Protein AF-A0A2V6FBV8-F1 (afdb_monomer_lite)

Secondary structure (DSSP, 8-state):
-PPPP-----------------TTS-TTTTTTTEEEEE-TTS-EEEEEHHHHT-SSHHHHHTTSTT----GGG-

Structure (mmCIF, N/CA/C/O backbone):
data_AF-A0A2V6FBV8-F1
#
_entry.id   AF-A0A2V6FBV8-F1
#
loop_
_atom_site.group_PDB
_atom_site.id
_atom_site.type_symbol
_atom_site.label_atom_id
_atom_site.label_alt_id
_atom_site.label_comp_id
_atom_site.label_asym_id
_atom_site.label_entity_id
_atom_site.label_seq_id
_atom_site.pdbx_PDB_ins_code
_atom_site.Cartn_x
_atom_site.Cartn_y
_atom_site.Cartn_z
_atom_site.occupancy
_atom_site.B_iso_or_equiv
_atom_site.auth_seq_id
_atom_site.auth_comp_id
_atom_site.auth_asym_id
_atom_site.auth_atom_id
_atom_site.pdbx_PDB_model_num
ATOM 1 N N . MET A 1 1 ? 37.421 -3.907 -47.380 1.00 38.59 1 MET A N 1
ATOM 2 C CA . MET A 1 1 ? 36.818 -2.972 -46.406 1.00 38.59 1 MET A CA 1
ATOM 3 C C . MET A 1 1 ? 36.264 -3.798 -45.259 1.00 38.59 1 MET A C 1
ATOM 5 O O . MET A 1 1 ? 35.365 -4.591 -45.492 1.00 38.59 1 MET A O 1
ATOM 9 N N . SER A 1 2 ? 36.877 -3.711 -44.079 1.00 44.19 2 SER A N 1
ATOM 10 C CA . SER A 1 2 ? 36.459 -4.467 -42.893 1.00 44.19 2 SER A CA 1
ATOM 11 C C . SER A 1 2 ? 35.428 -3.639 -42.124 1.00 44.19 2 SER A C 1
ATOM 13 O O . SER A 1 2 ? 35.716 -2.492 -41.785 1.00 44.19 2 SER A O 1
ATOM 15 N N . LEU A 1 3 ? 34.227 -4.173 -41.904 1.00 52.81 3 LEU A N 1
ATOM 16 C CA . LEU A 1 3 ? 33.238 -3.563 -41.013 1.00 52.81 3 LEU A CA 1
ATOM 17 C C . LEU A 1 3 ? 33.622 -3.895 -39.561 1.00 52.81 3 LEU A C 1
ATOM 19 O O . LEU A 1 3 ? 33.970 -5.047 -39.293 1.00 52.81 3 LEU A O 1
ATOM 23 N N . PRO A 1 4 ? 33.558 -2.946 -38.611 1.00 52.94 4 PRO A N 1
ATOM 24 C CA . PRO A 1 4 ? 33.736 -3.281 -37.206 1.00 52.94 4 PRO A CA 1
ATOM 25 C C . PRO A 1 4 ? 32.527 -4.100 -36.724 1.00 52.94 4 PRO A C 1
ATOM 27 O O . PRO A 1 4 ? 31.390 -3.782 -37.089 1.00 52.94 4 PRO A O 1
ATOM 30 N N . PRO A 1 5 ? 32.724 -5.142 -35.899 1.00 52.97 5 PRO A N 1
ATOM 31 C CA . PRO A 1 5 ? 31.603 -5.823 -35.282 1.00 52.97 5 PRO A CA 1
ATOM 32 C C . PRO A 1 5 ? 30.937 -4.844 -34.310 1.00 52.97 5 PRO A C 1
ATOM 34 O O . PRO A 1 5 ? 31.555 -4.385 -33.349 1.00 52.97 5 PRO A O 1
ATOM 37 N N . PHE A 1 6 ? 29.670 -4.519 -34.570 1.00 52.09 6 PHE A N 1
ATOM 38 C CA . PHE A 1 6 ? 28.779 -3.921 -33.583 1.00 52.09 6 PHE A CA 1
ATOM 39 C C . PHE A 1 6 ? 28.675 -4.894 -32.404 1.00 52.09 6 PHE A C 1
A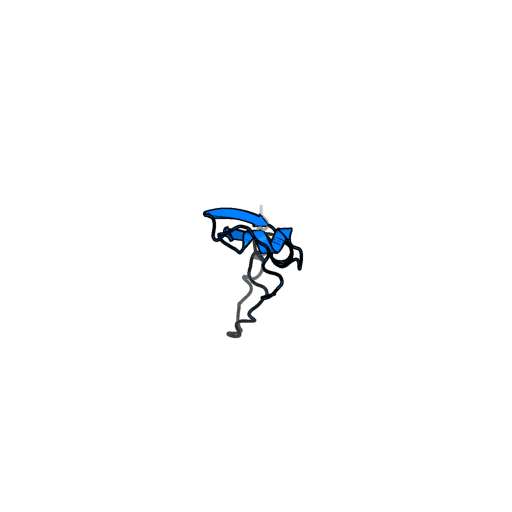TOM 41 O O . PHE A 1 6 ? 27.857 -5.813 -32.394 1.00 52.09 6 PHE A O 1
ATOM 48 N N . ALA A 1 7 ? 29.549 -4.715 -31.417 1.00 48.50 7 ALA A N 1
ATOM 49 C CA . ALA A 1 7 ? 29.435 -5.351 -30.124 1.00 48.50 7 ALA A CA 1
ATOM 50 C C . ALA A 1 7 ? 28.206 -4.754 -29.431 1.00 48.50 7 ALA A C 1
ATOM 52 O O . ALA A 1 7 ? 28.279 -3.720 -28.769 1.00 48.50 7 ALA A O 1
ATOM 53 N N . TRP A 1 8 ? 27.056 -5.409 -29.582 1.00 53.72 8 TRP A N 1
ATOM 54 C CA . TRP A 1 8 ? 26.017 -5.323 -28.569 1.00 53.72 8 TRP A CA 1
ATOM 55 C C . TRP A 1 8 ? 26.637 -5.908 -27.308 1.00 53.72 8 TRP A C 1
ATOM 57 O O . TRP A 1 8 ? 26.697 -7.126 -27.152 1.00 53.72 8 TRP A O 1
ATOM 67 N N . ALA A 1 9 ? 27.179 -5.044 -26.449 1.00 53.16 9 ALA A N 1
ATOM 68 C CA . ALA A 1 9 ? 27.533 -5.409 -25.091 1.00 53.16 9 ALA A CA 1
ATOM 69 C C . ALA A 1 9 ? 26.239 -5.895 -24.434 1.00 53.16 9 ALA A C 1
ATOM 71 O O . ALA A 1 9 ? 25.444 -5.104 -23.924 1.00 53.16 9 ALA A O 1
ATOM 72 N N . GLY A 1 10 ? 25.984 -7.200 -24.548 1.00 44.31 10 GLY A N 1
ATOM 73 C CA . GLY A 1 10 ? 24.932 -7.872 -23.822 1.00 44.31 10 GLY A CA 1
ATOM 74 C C . GLY A 1 10 ? 25.172 -7.526 -22.370 1.00 44.31 10 GLY A C 1
ATOM 75 O O . GLY A 1 10 ? 26.181 -7.934 -21.794 1.00 44.31 10 GLY A O 1
ATOM 76 N N . ARG A 1 11 ? 24.286 -6.707 -21.792 1.00 54.88 11 ARG A N 1
ATOM 77 C CA . ARG A 1 11 ? 24.231 -6.578 -20.338 1.00 54.88 11 ARG A CA 1
ATOM 78 C C . ARG A 1 11 ? 24.177 -8.020 -19.839 1.00 54.88 11 ARG A C 1
ATOM 80 O O . ARG A 1 11 ? 23.323 -8.754 -20.347 1.00 54.88 11 ARG A O 1
ATOM 87 N N . PRO A 1 12 ? 25.092 -8.463 -18.962 1.00 42.25 12 PRO A N 1
ATOM 88 C CA . PRO A 1 12 ? 25.055 -9.836 -18.502 1.00 42.25 12 PRO A CA 1
ATOM 89 C C . PRO A 1 12 ? 23.647 -10.078 -17.968 1.00 42.25 12 PRO A C 1
ATOM 91 O O . PRO A 1 12 ? 23.178 -9.335 -17.101 1.00 42.25 12 PRO A O 1
ATOM 94 N N . CYS A 1 13 ? 22.946 -11.044 -18.572 1.00 45.66 13 CYS A N 1
ATOM 95 C CA . CYS A 1 13 ? 21.713 -11.580 -18.023 1.00 45.66 13 CYS A CA 1
ATOM 96 C C . CYS A 1 13 ? 22.093 -12.003 -16.612 1.00 45.66 13 CYS A C 1
ATOM 98 O O . CYS A 1 13 ? 22.888 -12.928 -16.448 1.00 45.66 13 CYS A O 1
ATOM 100 N N . ARG A 1 14 ? 21.683 -11.202 -15.624 1.00 53.16 14 ARG A N 1
ATOM 101 C CA . ARG A 1 14 ? 22.105 -11.350 -14.238 1.00 53.16 14 ARG A CA 1
ATOM 102 C C . ARG A 1 14 ? 21.742 -12.770 -13.845 1.00 53.16 14 ARG A C 1
ATOM 104 O O . ARG A 1 14 ? 20.563 -13.082 -13.714 1.00 53.16 14 ARG A O 1
ATOM 111 N N . GLN A 1 15 ? 22.754 -13.622 -13.736 1.00 53.28 15 GLN A N 1
ATOM 112 C CA . GLN A 1 15 ? 22.589 -14.987 -13.282 1.00 53.28 15 GLN A CA 1
ATOM 113 C C . GLN A 1 15 ? 22.015 -14.871 -11.871 1.00 53.28 15 GLN A C 1
ATOM 115 O O . GLN A 1 15 ? 22.704 -14.430 -10.951 1.00 53.28 15 GLN A O 1
ATOM 120 N N . LEU A 1 16 ? 20.723 -15.159 -11.717 1.00 53.81 16 LEU A N 1
ATOM 121 C CA . LEU A 1 16 ? 20.055 -15.208 -10.420 1.00 53.81 16 LEU A CA 1
ATOM 122 C C . LEU A 1 16 ? 20.471 -16.513 -9.731 1.00 53.81 16 LEU A C 1
ATOM 124 O O . LEU A 1 16 ? 19.666 -17.413 -9.524 1.00 53.81 16 LEU A O 1
ATOM 128 N N . SER A 1 17 ? 21.765 -16.654 -9.453 1.00 56.06 17 SER A N 1
ATOM 129 C CA . SER A 1 17 ? 22.304 -17.726 -8.629 1.00 56.06 17 SER A CA 1
ATOM 130 C C . SER A 1 17 ? 22.287 -17.266 -7.178 1.00 56.06 17 SER A C 1
ATOM 132 O O . SER A 1 17 ? 23.297 -16.792 -6.674 1.00 56.06 17 SER A O 1
ATOM 134 N N . ASP A 1 18 ? 21.118 -17.343 -6.549 1.00 52.56 18 ASP A N 1
ATOM 135 C CA . ASP A 1 18 ? 21.004 -17.819 -5.171 1.00 52.56 18 ASP A CA 1
ATOM 136 C C . ASP A 1 18 ? 19.528 -18.021 -4.835 1.00 52.56 18 ASP A C 1
ATOM 138 O O . ASP A 1 18 ? 18.721 -17.090 -4.873 1.00 52.56 18 ASP A O 1
ATOM 142 N N . VAL A 1 19 ? 19.161 -19.263 -4.530 1.00 52.97 19 VAL A N 1
ATOM 143 C CA . VAL A 1 19 ? 17.817 -19.655 -4.098 1.00 52.97 19 VAL A CA 1
ATOM 144 C C . VAL A 1 19 ? 17.659 -19.217 -2.641 1.00 52.97 19 VAL A C 1
ATOM 146 O O . VAL A 1 19 ? 17.666 -20.012 -1.710 1.00 52.97 19 VAL A O 1
ATOM 149 N N . SER A 1 20 ? 17.553 -17.906 -2.443 1.00 43.72 20 SER A N 1
ATOM 150 C CA . SER A 1 20 ? 17.083 -17.288 -1.212 1.00 43.72 20 SER A CA 1
ATOM 151 C C . SER A 1 20 ? 16.112 -16.176 -1.595 1.00 43.72 20 SER A C 1
ATOM 153 O O . SER A 1 20 ? 16.459 -15.091 -2.051 1.00 43.72 20 SER A O 1
ATOM 155 N N . ILE A 1 21 ? 14.834 -16.504 -1.471 1.00 52.34 21 ILE A N 1
ATOM 156 C CA . ILE A 1 21 ? 13.709 -15.595 -1.630 1.00 52.34 21 ILE A CA 1
ATOM 157 C C . ILE A 1 21 ? 13.845 -14.511 -0.546 1.00 52.34 21 ILE A C 1
ATOM 159 O O . ILE A 1 21 ? 13.357 -14.682 0.567 1.00 52.34 21 ILE A O 1
ATOM 163 N N . GLN A 1 22 ? 14.514 -13.388 -0.833 1.00 52.47 22 GLN A N 1
ATOM 164 C CA . GLN A 1 22 ? 14.541 -12.205 0.046 1.00 52.47 22 GLN A CA 1
ATOM 165 C C . GLN A 1 22 ? 13.253 -11.368 -0.125 1.00 52.47 22 GLN A C 1
ATOM 167 O O . GLN A 1 22 ? 13.215 -10.249 -0.630 1.00 52.47 22 GLN A O 1
ATOM 172 N N . TYR A 1 23 ? 12.178 -12.037 0.276 1.00 56.06 23 TYR A N 1
ATOM 173 C CA . TYR A 1 23 ? 10.833 -11.719 0.767 1.00 56.06 23 TYR A CA 1
ATOM 174 C C . TYR A 1 23 ? 10.185 -10.307 0.790 1.00 56.06 23 TYR A C 1
ATOM 176 O O . TYR A 1 23 ? 8.998 -10.262 1.087 1.00 56.06 23 TYR A O 1
ATOM 184 N N . PHE A 1 24 ? 10.822 -9.169 0.478 1.00 54.56 24 PHE A N 1
ATOM 185 C CA . PHE A 1 24 ? 10.139 -7.848 0.587 1.00 54.56 24 PHE A CA 1
ATOM 186 C C . PHE A 1 24 ? 10.383 -6.847 -0.558 1.00 54.56 24 PHE A C 1
ATOM 188 O O . PHE A 1 24 ? 9.762 -5.788 -0.576 1.00 54.56 24 PHE A O 1
ATOM 195 N N . GLY A 1 25 ? 11.246 -7.156 -1.532 1.00 60.50 25 GLY A N 1
ATOM 196 C CA . GLY A 1 25 ? 11.710 -6.167 -2.520 1.00 60.50 25 GLY A CA 1
ATOM 197 C C . GLY A 1 25 ? 11.148 -6.273 -3.940 1.00 60.50 25 GLY A C 1
ATOM 198 O O . GLY A 1 25 ? 11.576 -5.510 -4.797 1.00 60.50 25 GLY A O 1
ATOM 199 N N . TYR A 1 26 ? 10.255 -7.222 -4.239 1.00 72.00 26 TYR A N 1
ATOM 200 C CA . TYR A 1 26 ? 9.915 -7.540 -5.638 1.00 72.00 26 TYR A CA 1
ATOM 201 C C . TYR A 1 26 ? 8.686 -6.814 -6.193 1.00 72.00 26 TYR A C 1
ATOM 203 O O . TYR A 1 26 ? 8.547 -6.726 -7.416 1.00 72.00 26 TYR A O 1
ATOM 211 N N . ILE A 1 27 ? 7.798 -6.285 -5.344 1.00 77.06 27 ILE A N 1
ATOM 212 C CA . ILE A 1 27 ? 6.581 -5.619 -5.822 1.00 77.06 27 ILE A CA 1
ATOM 213 C C . ILE A 1 27 ? 6.977 -4.329 -6.541 1.00 77.06 27 ILE A C 1
ATOM 215 O O . ILE A 1 27 ? 7.456 -3.375 -5.939 1.00 77.06 27 ILE A O 1
ATOM 219 N N . GLY A 1 28 ? 6.787 -4.322 -7.858 1.00 83.69 28 GLY A N 1
ATOM 220 C CA . GLY A 1 28 ? 7.059 -3.160 -8.694 1.00 83.69 28 GLY A CA 1
ATOM 221 C C . GLY A 1 28 ? 8.531 -2.886 -8.999 1.00 83.69 28 GLY A C 1
ATOM 222 O O . GLY A 1 28 ? 8.813 -1.897 -9.666 1.00 83.69 28 GLY A O 1
ATOM 223 N N . ALA A 1 29 ? 9.477 -3.743 -8.597 1.00 85.25 29 ALA A N 1
ATOM 224 C CA . ALA A 1 29 ? 10.915 -3.506 -8.803 1.00 85.25 29 ALA A CA 1
ATOM 225 C C . ALA A 1 29 ? 11.299 -3.294 -10.282 1.00 85.25 29 ALA A C 1
ATOM 227 O O . ALA A 1 29 ? 12.150 -2.472 -10.607 1.00 85.25 29 ALA A O 1
ATOM 228 N N . ILE A 1 30 ? 10.629 -4.001 -11.197 1.00 88.06 30 ILE A N 1
ATOM 229 C CA . ILE A 1 30 ? 10.806 -3.846 -12.652 1.00 88.06 30 ILE A CA 1
ATOM 230 C C . ILE A 1 30 ? 9.903 -2.759 -13.265 1.00 88.06 30 ILE A C 1
ATOM 232 O O . ILE A 1 30 ? 9.972 -2.498 -14.462 1.00 88.06 30 ILE A O 1
ATOM 236 N N . HIS A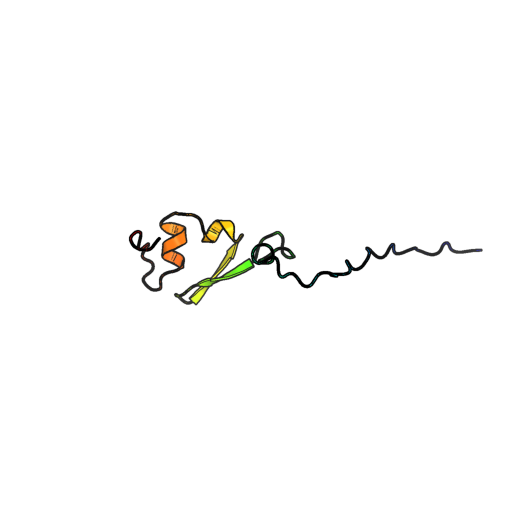 1 31 ? 9.071 -2.113 -12.446 1.00 88.88 31 HIS A N 1
ATOM 237 C CA . HIS A 1 31 ? 8.085 -1.093 -12.811 1.00 88.88 31 HIS A CA 1
ATOM 238 C C . HIS A 1 31 ? 8.282 0.196 -11.985 1.00 88.88 31 HIS A C 1
ATOM 240 O O . HIS A 1 31 ? 7.315 0.813 -11.542 1.00 88.88 31 HIS A O 1
ATOM 246 N N . ASN A 1 32 ? 9.535 0.616 -11.755 1.00 88.88 32 ASN A N 1
ATOM 247 C CA . ASN A 1 32 ? 9.867 1.855 -11.024 1.00 88.88 32 ASN A CA 1
ATOM 248 C C . ASN A 1 32 ? 9.289 1.911 -9.584 1.00 88.88 32 ASN A C 1
ATOM 250 O O . ASN A 1 32 ? 8.786 2.942 -9.122 1.00 88.88 32 ASN A O 1
ATOM 254 N N . ASP A 1 33 ? 9.327 0.771 -8.892 1.00 88.00 33 ASP A N 1
ATOM 255 C CA . ASP A 1 33 ? 8.707 0.498 -7.584 1.00 88.00 33 ASP A CA 1
ATOM 256 C C . ASP A 1 33 ? 7.175 0.645 -7.553 1.00 88.00 33 ASP A C 1
ATOM 258 O O . ASP A 1 33 ? 6.577 0.767 -6.480 1.00 88.00 33 ASP A O 1
ATOM 262 N N . GLY A 1 34 ? 6.532 0.696 -8.721 1.00 91.56 34 GLY A N 1
ATOM 263 C CA . GLY A 1 34 ? 5.086 0.804 -8.880 1.00 91.56 34 GLY A CA 1
ATOM 264 C C . GLY A 1 34 ? 4.425 -0.546 -9.142 1.00 91.56 34 GLY A C 1
ATOM 265 O O . GLY A 1 34 ? 4.968 -1.399 -9.840 1.00 91.56 34 GLY A O 1
ATOM 266 N N . ALA A 1 35 ? 3.223 -0.744 -8.616 1.00 92.88 35 ALA A N 1
ATOM 267 C CA . ALA A 1 35 ? 2.388 -1.894 -8.944 1.00 92.88 35 ALA A CA 1
ATOM 268 C C . ALA A 1 35 ? 0.916 -1.477 -9.035 1.00 92.88 35 ALA A C 1
ATOM 270 O O . ALA A 1 35 ? 0.556 -0.357 -8.671 1.00 92.88 35 ALA A O 1
ATOM 271 N N . ASN A 1 36 ? 0.076 -2.393 -9.511 1.00 93.88 36 ASN A N 1
ATOM 272 C CA . ASN A 1 36 ? -1.373 -2.240 -9.491 1.00 93.88 36 ASN A CA 1
ATOM 273 C C . ASN A 1 36 ? -1.933 -3.126 -8.374 1.00 93.88 36 ASN A C 1
ATOM 275 O O . ASN A 1 36 ? -1.579 -4.304 -8.307 1.00 93.88 36 ASN A O 1
ATOM 279 N N . VAL A 1 37 ? -2.788 -2.576 -7.516 1.00 93.19 37 VAL A N 1
ATOM 280 C CA . VAL A 1 37 ? -3.458 -3.302 -6.427 1.00 93.19 37 VAL A CA 1
ATOM 281 C C . VAL A 1 37 ? -4.960 -3.252 -6.645 1.00 93.19 37 VAL A C 1
ATOM 283 O O . VAL A 1 37 ? -5.503 -2.187 -6.918 1.00 93.19 37 VAL A O 1
ATOM 286 N N . LEU A 1 38 ? -5.603 -4.414 -6.526 1.00 94.94 38 LEU A N 1
ATOM 287 C CA . LEU A 1 38 ? -7.051 -4.565 -6.428 1.00 94.94 38 LEU A CA 1
ATOM 288 C C . LEU A 1 38 ? -7.440 -4.551 -4.945 1.00 94.94 38 LEU A C 1
ATOM 290 O O . LEU A 1 38 ? -6.918 -5.349 -4.167 1.00 94.94 38 LEU A O 1
ATOM 294 N N . PHE A 1 39 ? -8.343 -3.654 -4.576 1.00 93.44 39 PHE A N 1
ATOM 295 C CA . PHE A 1 39 ? -8.883 -3.506 -3.230 1.00 93.44 39 PHE A CA 1
ATOM 296 C C . PHE A 1 39 ? -10.170 -4.319 -3.028 1.00 93.44 39 PHE A C 1
ATOM 298 O O . PHE A 1 39 ? -10.761 -4.854 -3.969 1.00 93.44 39 PHE A O 1
ATOM 305 N N . CYS A 1 40 ? -10.606 -4.414 -1.770 1.00 89.44 40 CYS A N 1
ATOM 306 C CA . CYS A 1 40 ? -11.741 -5.234 -1.331 1.00 8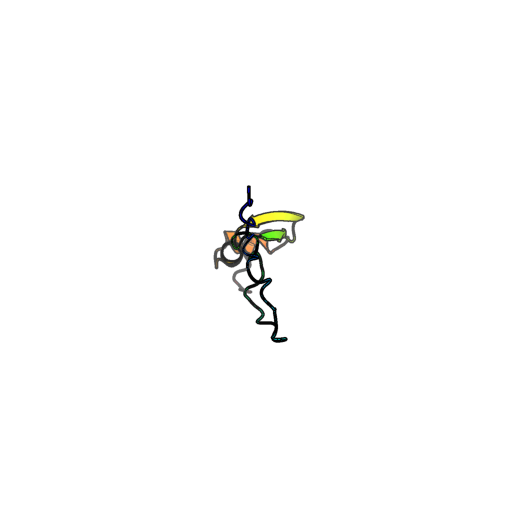9.44 40 CYS A CA 1
ATOM 307 C C . CYS A 1 40 ? -13.111 -4.751 -1.835 1.00 89.44 40 CYS A C 1
ATOM 309 O O . CYS A 1 40 ? -14.083 -5.503 -1.779 1.00 89.44 40 CYS A O 1
ATOM 311 N N . ASP A 1 41 ? -13.206 -3.509 -2.300 1.00 90.81 41 ASP A N 1
ATOM 312 C CA . ASP A 1 41 ? -14.392 -2.903 -2.917 1.00 90.81 41 ASP A CA 1
ATOM 313 C C . ASP A 1 41 ? -14.398 -3.036 -4.455 1.00 90.81 41 ASP A C 1
ATOM 315 O O . ASP A 1 41 ? -15.304 -2.543 -5.125 1.00 90.81 41 ASP A O 1
ATOM 319 N N . GLY A 1 42 ? -13.399 -3.716 -5.030 1.00 91.56 42 GLY A N 1
ATOM 320 C CA . GLY A 1 42 ? -13.241 -3.886 -6.475 1.00 91.56 42 GLY A CA 1
ATOM 321 C C . GLY A 1 42 ? -12.487 -2.746 -7.168 1.00 91.56 42 GLY A C 1
ATOM 322 O O . GLY A 1 42 ? -12.292 -2.801 -8.384 1.00 91.56 42 GLY A O 1
ATOM 323 N N . HIS A 1 43 ? -12.032 -1.728 -6.431 1.00 93.00 43 HIS A N 1
ATOM 324 C CA . HIS A 1 43 ? -11.216 -0.644 -6.975 1.00 93.00 43 HIS A CA 1
ATOM 325 C C . HIS A 1 43 ? -9.796 -1.127 -7.310 1.00 93.00 43 HIS A C 1
ATOM 327 O O . HIS A 1 43 ? -9.173 -1.842 -6.530 1.00 93.00 43 HIS A O 1
ATOM 333 N N . VAL A 1 44 ? -9.252 -0.706 -8.459 1.00 95.25 44 VAL A N 1
ATOM 334 C CA . VAL A 1 44 ? -7.846 -0.934 -8.833 1.00 95.25 44 VAL A CA 1
ATOM 335 C C . VAL A 1 44 ? -7.086 0.389 -8.865 1.00 95.25 44 VAL A C 1
ATOM 337 O O . VAL A 1 44 ? -7.471 1.301 -9.592 1.00 95.25 44 VAL A O 1
ATOM 340 N N . GLU A 1 45 ? -5.965 0.468 -8.147 1.00 94.81 45 GLU A N 1
ATOM 341 C CA . GLU A 1 45 ? -5.086 1.645 -8.113 1.00 94.81 45 GLU A CA 1
ATOM 342 C C . GLU A 1 45 ? -3.654 1.284 -8.521 1.00 94.81 45 GLU A C 1
ATOM 344 O O . GLU A 1 45 ? -3.144 0.222 -8.159 1.00 94.81 45 GLU A O 1
ATOM 349 N N . SER A 1 46 ? -2.978 2.196 -9.230 1.00 94.25 46 SER A N 1
ATOM 350 C CA . SER A 1 46 ? -1.548 2.098 -9.538 1.00 94.25 46 SER A CA 1
ATOM 351 C C . SER A 1 46 ? -0.744 3.067 -8.673 1.00 94.25 46 SER A C 1
ATOM 353 O O . SER A 1 46 ? -0.929 4.281 -8.764 1.00 94.25 46 SER A O 1
ATOM 355 N N . ALA A 1 47 ? 0.141 2.551 -7.818 1.00 93.88 47 ALA A N 1
ATOM 356 C CA . ALA A 1 47 ? 0.985 3.368 -6.947 1.00 93.88 47 ALA A CA 1
ATOM 357 C C . ALA A 1 47 ? 2.219 2.594 -6.450 1.00 93.88 47 ALA A C 1
ATOM 359 O O . ALA A 1 47 ? 2.414 1.417 -6.753 1.00 93.88 47 ALA A O 1
ATOM 360 N N . LYS A 1 48 ? 3.075 3.267 -5.667 1.00 92.06 48 LYS A N 1
ATOM 361 C CA . LYS A 1 48 ? 4.176 2.609 -4.946 1.00 92.06 48 LYS A CA 1
ATOM 362 C C . LYS A 1 48 ? 3.651 1.902 -3.702 1.00 92.06 48 LYS A C 1
ATOM 364 O O . LYS A 1 48 ? 2.833 2.473 -2.986 1.00 92.06 48 LYS A O 1
ATOM 369 N N . GLN A 1 49 ? 4.230 0.754 -3.353 1.00 90.06 49 GLN A N 1
ATOM 370 C CA . GLN A 1 49 ? 3.801 -0.042 -2.193 1.00 90.06 49 GLN A CA 1
ATOM 371 C C . GLN A 1 49 ? 3.778 0.744 -0.871 1.00 90.06 49 GLN A C 1
ATOM 373 O O . GLN A 1 49 ? 2.910 0.532 -0.026 1.00 90.06 49 GLN A O 1
ATOM 378 N N . ARG A 1 50 ? 4.711 1.690 -0.698 1.00 90.81 50 ARG A N 1
ATOM 379 C CA . ARG A 1 50 ? 4.747 2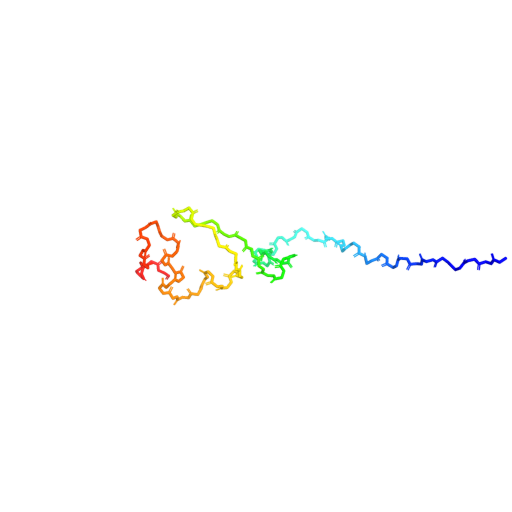.580 0.472 1.00 90.81 50 ARG A CA 1
ATOM 380 C C . ARG A 1 50 ? 3.468 3.405 0.640 1.00 90.81 50 ARG A C 1
ATOM 382 O O . ARG A 1 50 ? 3.080 3.663 1.766 1.00 90.81 50 ARG A O 1
ATOM 389 N N . LYS A 1 51 ? 2.812 3.784 -0.465 1.00 93.19 51 LYS A N 1
ATOM 390 C CA . LYS A 1 51 ? 1.611 4.632 -0.491 1.00 93.19 51 LYS A CA 1
ATOM 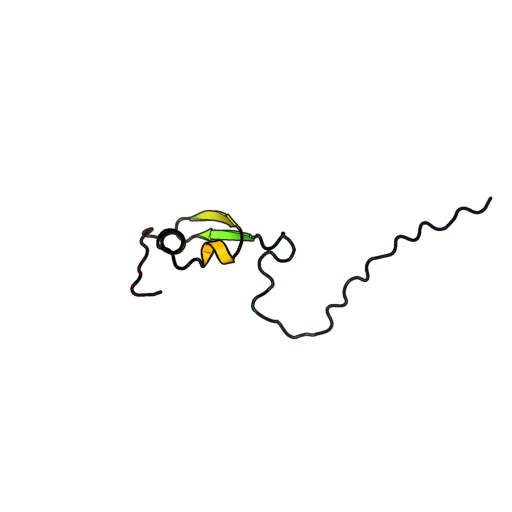391 C C . LYS A 1 51 ? 0.417 3.927 0.152 1.00 93.19 51 LYS A C 1
ATOM 393 O O . LYS A 1 51 ? -0.330 4.539 0.901 1.00 93.19 51 LYS A O 1
ATOM 398 N N . TRP A 1 52 ? 0.266 2.632 -0.114 1.00 92.25 52 TRP A N 1
ATOM 399 C CA . TRP A 1 52 ? -0.837 1.822 0.414 1.00 92.25 52 TRP A CA 1
ATOM 400 C C . TRP A 1 52 ? -0.643 1.395 1.872 1.00 92.25 52 TRP A C 1
ATOM 402 O O . TRP A 1 52 ? -1.601 0.969 2.510 1.00 92.25 52 TRP A O 1
ATOM 412 N N . GLN A 1 53 ? 0.588 1.489 2.383 1.00 90.38 53 GLN A N 1
ATOM 413 C CA . GLN A 1 53 ? 0.959 1.148 3.760 1.00 90.38 53 GLN A CA 1
ATOM 414 C C . GLN A 1 53 ? 1.102 2.383 4.663 1.00 90.38 53 GLN A C 1
ATOM 416 O O . GLN A 1 53 ? 1.495 2.241 5.818 1.00 90.38 53 GLN A O 1
ATOM 421 N N . GLU A 1 54 ? 0.820 3.592 4.160 1.00 92.69 54 GLU A N 1
ATOM 422 C CA . GLU A 1 54 ? 0.850 4.809 4.980 1.00 92.69 54 GLU A CA 1
ATOM 423 C C . GLU A 1 54 ? -0.085 4.621 6.197 1.00 92.69 54 GLU A C 1
ATOM 425 O O . GLU A 1 54 ? -1.237 4.222 6.009 1.00 92.69 54 GLU A O 1
ATOM 430 N N . PRO A 1 55 ? 0.357 4.906 7.439 1.00 91.50 55 PRO A N 1
ATOM 431 C CA . PRO A 1 55 ? -0.472 4.771 8.640 1.00 91.50 55 PRO A CA 1
ATOM 432 C C . PRO A 1 55 ? -1.444 5.957 8.745 1.00 91.50 55 PRO A C 1
ATOM 434 O O . PRO A 1 55 ? -1.372 6.782 9.650 1.00 91.50 55 PRO A O 1
ATOM 437 N N . THR A 1 56 ? -2.311 6.092 7.745 1.00 93.88 56 THR A N 1
ATOM 438 C CA . THR A 1 56 ? -3.293 7.169 7.612 1.00 93.88 56 THR A CA 1
ATOM 439 C C . THR A 1 56 ? -4.665 6.572 7.359 1.00 93.88 56 THR A C 1
ATOM 441 O O . THR A 1 56 ? -4.786 5.583 6.633 1.00 93.88 56 THR A O 1
ATOM 444 N N . ASP A 1 57 ? -5.711 7.217 7.871 1.00 94.56 57 ASP A N 1
ATOM 445 C CA . ASP A 1 57 ? -7.093 6.789 7.642 1.00 94.56 57 ASP A CA 1
ATOM 446 C C . ASP A 1 57 ? -7.388 6.569 6.160 1.00 94.56 57 ASP A C 1
ATOM 448 O O . ASP A 1 57 ? -7.969 5.558 5.783 1.00 94.56 57 ASP A O 1
ATOM 452 N N . THR A 1 58 ? -6.926 7.474 5.297 1.00 93.19 58 THR A N 1
ATOM 453 C CA . THR A 1 58 ? -7.143 7.390 3.850 1.00 93.19 58 THR A CA 1
ATOM 454 C C . THR A 1 58 ? -6.557 6.124 3.231 1.00 93.19 58 THR A C 1
ATOM 456 O O . THR A 1 58 ? -7.199 5.527 2.371 1.00 93.19 58 THR A O 1
ATOM 459 N N . ALA A 1 59 ? -5.349 5.717 3.626 1.00 93.75 59 ALA A N 1
ATOM 460 C CA . ALA A 1 59 ? -4.728 4.505 3.097 1.00 93.75 59 ALA A CA 1
ATOM 461 C C . ALA A 1 59 ? -5.417 3.243 3.630 1.00 93.75 59 ALA A C 1
ATOM 463 O O . ALA A 1 59 ? -5.578 2.273 2.896 1.00 93.75 59 ALA A O 1
ATOM 464 N N . ARG A 1 60 ? -5.867 3.269 4.886 1.00 93.62 60 ARG A N 1
ATOM 465 C CA . ARG A 1 60 ? -6.457 2.107 5.555 1.00 93.62 60 ARG A CA 1
ATOM 466 C C . ARG A 1 60 ? -7.902 1.848 5.147 1.00 93.62 60 ARG A C 1
ATOM 468 O O . ARG A 1 60 ? -8.248 0.698 4.915 1.00 93.62 60 ARG A O 1
ATOM 475 N N . ARG A 1 61 ? -8.697 2.902 4.929 1.00 93.44 61 ARG A N 1
ATOM 476 C CA . ARG A 1 61 ? -10.065 2.805 4.387 1.00 93.44 61 ARG A CA 1
ATOM 477 C C . ARG A 1 61 ? -10.135 1.968 3.107 1.00 93.44 61 ARG A C 1
ATOM 479 O O . ARG A 1 61 ? -11.032 1.153 2.971 1.00 93.44 61 ARG A O 1
ATOM 486 N N . ARG A 1 62 ? -9.141 2.098 2.221 1.00 92.62 62 ARG A N 1
ATOM 487 C CA . ARG A 1 62 ? -9.072 1.361 0.944 1.00 92.62 62 ARG A CA 1
ATOM 488 C C . ARG A 1 62 ? -8.986 -0.156 1.119 1.00 92.62 62 ARG A C 1
ATOM 490 O O . ARG A 1 62 ? -9.397 -0.895 0.235 1.00 92.62 62 ARG A O 1
ATOM 497 N N . TRP A 1 63 ? -8.430 -0.634 2.231 1.00 93.00 63 TRP A N 1
ATOM 498 C CA . TRP A 1 63 ? -8.271 -2.068 2.479 1.00 93.00 63 TRP A CA 1
ATOM 499 C C . TRP A 1 63 ? -9.546 -2.732 3.004 1.00 93.00 63 TRP A C 1
ATOM 501 O O . TRP A 1 63 ? -9.652 -3.956 2.935 1.00 93.00 63 TRP A O 1
ATOM 511 N N . ASN A 1 64 ? -10.521 -1.957 3.483 1.00 91.69 64 ASN A N 1
ATOM 512 C CA . ASN A 1 64 ? -11.736 -2.478 4.098 1.00 91.69 64 ASN A CA 1
ATOM 513 C C . ASN A 1 64 ? -12.938 -2.305 3.165 1.00 91.69 64 ASN A C 1
ATOM 515 O O . ASN A 1 64 ? -13.114 -1.263 2.540 1.00 91.69 64 ASN A O 1
ATOM 519 N N . ASN A 1 65 ? -13.785 -3.332 3.069 1.00 92.62 65 ASN A N 1
ATOM 520 C CA . ASN A 1 65 ? -14.953 -3.313 2.179 1.00 92.62 65 ASN A CA 1
ATOM 521 C C . ASN A 1 65 ? -15.981 -2.228 2.560 1.00 92.62 65 ASN A C 1
ATOM 523 O O . ASN A 1 65 ? -16.661 -1.691 1.692 1.00 92.62 65 ASN A O 1
ATOM 527 N N . ASP A 1 66 ? -16.063 -1.870 3.842 1.00 93.81 66 ASP A N 1
ATOM 528 C CA . ASP A 1 66 ? -16.937 -0.809 4.353 1.00 93.81 66 ASP A CA 1
ATOM 529 C C . ASP A 1 66 ? -16.335 0.604 4.222 1.00 93.81 66 ASP A C 1
ATOM 531 O O . ASP A 1 66 ? -16.947 1.595 4.636 1.00 93.81 66 ASP A O 1
ATOM 535 N N . ASN A 1 67 ? -15.135 0.700 3.638 1.00 93.00 67 ASN A N 1
ATOM 536 C CA . ASN A 1 67 ? -14.370 1.926 3.462 1.00 93.00 67 ASN A CA 1
ATOM 537 C C . ASN A 1 67 ? -14.147 2.697 4.780 1.00 93.00 67 ASN A C 1
ATOM 539 O O . ASN A 1 67 ? -13.998 3.926 4.769 1.00 93.00 67 ASN A O 1
ATOM 543 N N . GLN A 1 68 ? -14.135 1.997 5.920 1.00 94.69 68 GLN A N 1
ATOM 544 C CA . GLN A 1 68 ? -13.791 2.561 7.219 1.00 94.69 68 GLN A CA 1
ATOM 545 C C . GLN A 1 68 ? -12.330 2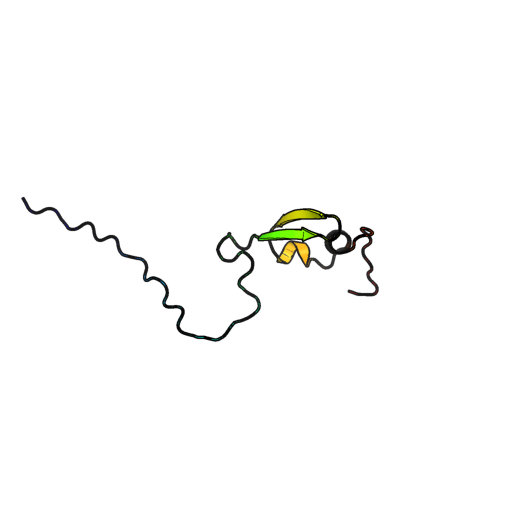.286 7.572 1.00 94.69 68 GLN A C 1
ATOM 547 O O . GLN A 1 68 ? -11.729 1.314 7.110 1.00 94.69 68 GLN A O 1
ATOM 552 N N . PRO A 1 69 ? -11.709 3.169 8.370 1.00 93.06 69 PRO A N 1
ATOM 553 C CA . PRO A 1 69 ? -10.328 2.986 8.749 1.00 93.06 69 PRO A CA 1
ATOM 554 C C . PRO A 1 69 ? -10.126 1.724 9.619 1.00 93.06 69 PRO A C 1
ATOM 556 O O . PRO A 1 69 ? -9.295 0.895 9.264 1.00 93.06 69 PRO A O 1
ATOM 559 N N . HIS A 1 70 ? -10.887 1.530 10.696 1.00 93.31 70 HIS A N 1
ATOM 560 C CA . HIS A 1 70 ? -10.648 0.487 11.715 1.00 93.31 70 HIS A CA 1
ATOM 561 C C . HIS A 1 70 ? -9.319 0.603 12.493 1.00 93.31 70 HIS A C 1
ATOM 563 O O . HIS A 1 70 ? -8.558 -0.371 12.551 1.00 93.31 70 HIS A O 1
ATOM 569 N N . PRO A 1 71 ? -9.015 1.768 13.107 1.00 90.94 71 PRO A N 1
ATOM 570 C CA . PRO A 1 71 ? -7.764 2.004 13.843 1.00 90.94 71 PRO A CA 1
ATOM 571 C C . PRO A 1 71 ? -7.489 1.010 14.980 1.00 90.94 71 PRO A C 1
ATOM 573 O O . PRO A 1 71 ? -6.345 0.847 15.391 1.00 90.94 71 PRO A O 1
ATOM 576 N N . GLU A 1 72 ? -8.511 0.319 15.473 1.00 91.75 72 GLU A N 1
ATOM 577 C CA . GLU A 1 72 ? -8.420 -0.718 16.496 1.00 91.75 72 GLU A CA 1
ATOM 578 C C . GLU A 1 72 ? -7.657 -1.985 16.063 1.00 91.75 72 GLU A C 1
ATOM 580 O O . GLU A 1 72 ? -7.301 -2.793 16.918 1.00 91.75 72 GLU A O 1
ATOM 585 N N . THR A 1 73 ? -7.392 -2.170 14.764 1.00 80.44 73 THR A N 1
ATOM 586 C CA . THR A 1 73 ? -6.774 -3.395 14.209 1.00 80.44 73 THR A CA 1
ATOM 587 C C . THR A 1 73 ? -5.402 -3.182 13.566 1.00 80.44 73 THR A C 1
ATOM 589 O O . THR A 1 73 ? -4.909 -4.071 12.868 1.00 80.44 73 THR A O 1
ATOM 592 N N . TRP A 1 74 ? -4.806 -1.996 13.724 1.00 76.06 74 TRP A N 1
ATOM 593 C CA . TRP A 1 74 ? -3.759 -1.532 12.817 1.00 76.06 74 TRP A CA 1
ATOM 594 C C . TRP A 1 74 ? -2.306 -1.782 13.179 1.00 76.06 74 TRP A C 1
ATOM 596 O O . TRP A 1 74 ? -1.951 -1.674 14.370 1.00 76.06 74 TRP A O 1
#

Radius of gyration: 21.1 Å; chains: 1; bounding box: 54×27×63 Å

Foldseek 3Di:
DDDDPPPPVPPPPPPPPDPDPPPDQPACVVPVQWDWDQEPCRDIDIDHPVQLVPLDQQSQLRNDNNSGNPPVVD

pLDDT: mean 77.36, std 19.4, range [38.59, 95.25]

Sequence (74 aa):
MSLPPFAWAGRPCRQLSDVSIQYFGYIGAIHNDGANVLFCDGHVESAKQRKWQEPTDTARRRWNNDNQPHPETW